Protein AF-A0A931YNE4-F1 (afdb_monomer_lite)

Foldseek 3Di:
DKFKKKWFFDPFADDPVRVVVLLCVLCVPQFDWDDDPQKIKTKGDAKQADPCCPVPVVPRDDDPDTDRIFIWIWHRDPTIIIIIGPDPRVVSVVSSVVSSVVVCVVRVIDIDGD

Structure (mmCIF, N/CA/C/O backbone):
data_AF-A0A931YNE4-F1
#
_entry.id   AF-A0A931YNE4-F1
#
loop_
_atom_site.group_PDB
_atom_site.id
_atom_site.type_symbol
_atom_site.label_atom_id
_atom_site.label_alt_id
_atom_site.label_comp_id
_atom_site.label_asym_id
_atom_site.label_entity_id
_atom_site.label_seq_id
_atom_site.pdbx_PDB_ins_code
_atom_site.Cartn_x
_atom_site.Cartn_y
_atom_site.Cartn_z
_atom_site.occupancy
_atom_site.B_iso_or_equiv
_atom_site.auth_seq_id
_atom_site.auth_comp_id
_atom_site.auth_asym_id
_atom_site.auth_atom_id
_atom_site.pdbx_PDB_model_num
ATOM 1 N N . MET A 1 1 ? -12.202 13.461 1.919 1.00 49.62 1 MET A N 1
ATOM 2 C CA . MET A 1 1 ? -11.246 13.777 0.841 1.00 49.62 1 MET A CA 1
ATOM 3 C C . MET A 1 1 ? -10.294 12.602 0.793 1.00 49.62 1 MET A C 1
ATOM 5 O O . MET A 1 1 ? -9.833 12.233 1.868 1.00 49.62 1 MET A O 1
ATOM 9 N N . ALA A 1 2 ? -10.128 11.956 -0.362 1.00 59.25 2 ALA A N 1
ATOM 10 C CA . ALA A 1 2 ? -9.126 10.903 -0.495 1.00 59.25 2 ALA A CA 1
ATOM 11 C C . ALA A 1 2 ? -7.731 11.541 -0.442 1.00 59.25 2 ALA A C 1
ATOM 13 O O . ALA A 1 2 ? -7.580 12.693 -0.855 1.00 59.25 2 ALA A O 1
ATOM 14 N N . LEU A 1 3 ? -6.765 10.833 0.136 1.00 66.44 3 LEU A N 1
ATOM 15 C CA . LEU A 1 3 ? -5.359 11.213 0.088 1.00 66.44 3 LEU A CA 1
ATOM 16 C C . LEU A 1 3 ? -4.667 10.264 -0.881 1.00 66.44 3 LEU A C 1
ATOM 18 O O . LEU A 1 3 ? -4.457 9.086 -0.574 1.00 66.44 3 LEU A O 1
ATOM 22 N N . ASP A 1 4 ? -4.337 10.809 -2.045 1.00 78.50 4 ASP A N 1
ATOM 23 C CA . ASP A 1 4 ? -3.687 10.084 -3.123 1.00 78.50 4 ASP A CA 1
ATOM 24 C C . ASP A 1 4 ? -2.180 10.289 -2.987 1.00 78.50 4 ASP A C 1
ATOM 26 O O . ASP A 1 4 ? -1.682 11.412 -2.902 1.00 78.50 4 ASP A O 1
ATOM 30 N N . ARG A 1 5 ? -1.445 9.185 -2.903 1.00 81.25 5 ARG A N 1
ATOM 31 C CA . ARG A 1 5 ? 0.015 9.181 -2.824 1.00 81.25 5 ARG A CA 1
ATOM 32 C C . ARG A 1 5 ? 0.540 8.519 -4.079 1.00 81.25 5 ARG A C 1
ATOM 34 O O . ARG A 1 5 ? 0.256 7.347 -4.308 1.00 81.25 5 ARG A O 1
ATOM 41 N N . LEU A 1 6 ? 1.296 9.264 -4.871 1.00 88.50 6 LEU A N 1
ATOM 42 C CA . LEU A 1 6 ? 1.773 8.809 -6.172 1.00 88.50 6 LEU A CA 1
ATOM 43 C C . LEU A 1 6 ? 3.267 8.509 -6.096 1.00 88.50 6 LEU A C 1
ATOM 45 O O . LEU A 1 6 ? 4.027 9.231 -5.440 1.00 88.50 6 LEU A O 1
ATOM 49 N N . VAL A 1 7 ? 3.700 7.450 -6.770 1.00 88.94 7 VAL A N 1
ATOM 50 C CA . VAL A 1 7 ? 5.118 7.224 -7.064 1.00 88.94 7 VAL A CA 1
ATOM 51 C C . VAL A 1 7 ? 5.271 7.095 -8.564 1.00 88.94 7 VAL A C 1
ATOM 53 O O . VAL A 1 7 ? 4.745 6.156 -9.150 1.00 88.94 7 VAL A O 1
ATOM 56 N N . TYR A 1 8 ? 6.013 8.017 -9.170 1.00 90.38 8 TYR A N 1
ATOM 57 C CA . TYR A 1 8 ? 6.325 7.972 -10.596 1.00 90.38 8 TYR A CA 1
ATOM 58 C C . TYR A 1 8 ? 7.578 7.147 -10.855 1.00 90.38 8 TYR A C 1
ATOM 60 O O . TYR A 1 8 ? 8.590 7.298 -10.157 1.00 90.38 8 TYR A O 1
ATOM 68 N N . TRP A 1 9 ? 7.535 6.309 -11.885 1.00 87.25 9 TRP A N 1
ATOM 69 C CA . TRP A 1 9 ? 8.680 5.510 -12.305 1.00 87.25 9 TRP A CA 1
ATOM 70 C C . TRP A 1 9 ? 9.718 6.388 -12.997 1.00 87.25 9 TRP A C 1
ATOM 72 O O . TRP A 1 9 ? 9.388 7.263 -13.792 1.00 87.25 9 TRP A O 1
ATOM 82 N N . ARG A 1 10 ? 11.000 6.135 -12.724 1.00 82.94 10 ARG A N 1
ATOM 83 C CA . ARG A 1 10 ? 12.095 6.720 -13.512 1.00 82.94 10 ARG A CA 1
ATOM 84 C C . ARG A 1 10 ? 12.640 5.717 -14.511 1.00 82.94 10 ARG A C 1
ATOM 86 O O . ARG A 1 10 ? 12.510 5.894 -15.713 1.00 82.94 10 ARG A O 1
ATOM 93 N N . ASN A 1 11 ? 13.246 4.656 -13.985 1.00 79.06 11 ASN A N 1
ATOM 94 C CA . ASN A 1 11 ? 14.028 3.711 -14.782 1.00 79.06 11 ASN A CA 1
ATOM 95 C C . ASN A 1 11 ? 13.489 2.280 -14.711 1.00 79.06 11 ASN A C 1
ATOM 97 O O . ASN A 1 11 ? 13.829 1.461 -15.559 1.00 79.06 11 ASN A O 1
ATOM 101 N N . CYS A 1 12 ? 12.695 1.956 -13.688 1.00 86.81 12 CYS A N 1
ATOM 102 C CA . CYS A 1 12 ? 12.213 0.605 -13.443 1.00 86.81 12 CYS A CA 1
ATOM 103 C C . CYS A 1 12 ? 10.748 0.660 -13.013 1.00 86.81 12 CYS A C 1
ATOM 105 O O . CYS A 1 12 ? 10.414 1.347 -12.051 1.00 86.81 12 CYS A O 1
ATOM 107 N N . ARG A 1 13 ? 9.889 -0.067 -13.728 1.00 92.75 13 ARG A N 1
ATOM 108 C CA . ARG A 1 13 ? 8.477 -0.248 -13.386 1.00 92.75 13 ARG A CA 1
ATOM 109 C C . ARG A 1 13 ? 8.304 -1.626 -12.739 1.00 92.75 13 ARG A C 1
ATOM 111 O O . ARG A 1 13 ? 8.805 -2.601 -13.307 1.00 92.75 13 ARG A O 1
ATOM 118 N N . PRO A 1 14 ? 7.615 -1.748 -11.591 1.00 93.69 14 PRO A N 1
ATOM 119 C CA . PRO A 1 14 ? 7.306 -3.051 -11.018 1.00 93.69 14 PRO A CA 1
ATOM 120 C C . PRO A 1 14 ? 6.364 -3.851 -11.922 1.00 93.69 14 PRO A C 1
ATOM 122 O O . PRO A 1 14 ? 5.510 -3.301 -12.617 1.00 93.69 14 PRO A O 1
ATOM 125 N N . THR A 1 15 ? 6.491 -5.175 -11.882 1.00 96.12 15 THR A N 1
ATOM 126 C CA . THR A 1 15 ? 5.459 -6.071 -12.413 1.00 96.12 15 THR A CA 1
ATOM 127 C C . THR A 1 15 ? 4.300 -6.166 -11.422 1.00 96.12 15 THR A C 1
ATOM 129 O O . THR A 1 15 ? 4.477 -5.922 -10.228 1.00 96.12 15 THR A O 1
ATOM 132 N N . ALA A 1 16 ? 3.119 -6.567 -11.897 1.00 96.31 16 ALA A N 1
ATOM 133 C CA . ALA A 1 16 ? 1.972 -6.817 -11.023 1.00 96.31 16 ALA A CA 1
ATOM 134 C C . ALA A 1 16 ? 2.295 -7.848 -9.921 1.00 96.31 16 ALA A C 1
ATOM 136 O O . ALA A 1 16 ? 1.924 -7.644 -8.768 1.00 96.31 16 ALA A O 1
ATOM 137 N N . ASP A 1 17 ? 3.062 -8.894 -10.246 1.00 97.25 17 ASP A N 1
ATOM 138 C CA . ASP A 1 17 ? 3.505 -9.903 -9.272 1.00 97.25 17 ASP A CA 1
ATOM 139 C C . ASP A 1 17 ? 4.404 -9.301 -8.186 1.00 97.25 17 ASP A C 1
ATOM 141 O O . ASP A 1 17 ? 4.255 -9.612 -7.008 1.00 97.25 17 ASP A O 1
ATOM 145 N N . ALA A 1 18 ? 5.317 -8.398 -8.558 1.00 96.69 18 ALA A N 1
ATOM 146 C CA . ALA A 1 18 ? 6.185 -7.736 -7.591 1.00 96.69 18 ALA A CA 1
ATOM 147 C C . ALA A 1 18 ? 5.403 -6.787 -6.670 1.00 96.69 18 ALA A C 1
ATOM 149 O O . ALA A 1 18 ? 5.713 -6.695 -5.483 1.00 96.69 18 ALA A O 1
ATOM 150 N N . VAL A 1 19 ? 4.371 -6.115 -7.199 1.00 97.19 19 VAL A N 1
ATOM 151 C CA . VAL A 1 19 ? 3.431 -5.328 -6.385 1.00 97.19 19 VAL A CA 1
ATOM 152 C C . VAL A 1 19 ? 2.704 -6.237 -5.396 1.00 97.19 19 VAL A C 1
ATOM 154 O O . VAL A 1 19 ? 2.701 -5.937 -4.207 1.00 97.19 19 VAL A O 1
ATOM 157 N N . GLN A 1 20 ? 2.139 -7.359 -5.857 1.00 97.94 20 GLN A N 1
ATOM 158 C CA . GLN A 1 20 ? 1.440 -8.316 -4.994 1.00 97.94 20 GLN A CA 1
ATOM 159 C C . GLN A 1 20 ? 2.337 -8.809 -3.849 1.00 97.94 20 GLN A C 1
ATOM 161 O O . GLN A 1 20 ? 1.936 -8.714 -2.690 1.00 97.94 20 GLN A O 1
ATOM 166 N N . LEU A 1 21 ? 3.555 -9.266 -4.160 1.00 97.62 21 LEU A N 1
ATOM 167 C CA . LEU A 1 21 ? 4.509 -9.761 -3.162 1.00 97.62 21 LEU A CA 1
ATOM 168 C C . LEU A 1 21 ? 4.889 -8.683 -2.144 1.00 97.62 21 LEU A C 1
ATOM 170 O O . LEU A 1 21 ? 4.871 -8.939 -0.943 1.00 97.62 21 LEU A O 1
ATOM 174 N N . LEU A 1 22 ? 5.169 -7.455 -2.598 1.00 97.25 22 LEU A N 1
ATOM 175 C CA . LEU A 1 22 ? 5.489 -6.362 -1.681 1.00 97.25 22 LEU A CA 1
ATOM 176 C C . LEU A 1 22 ? 4.323 -6.068 -0.733 1.00 97.25 22 LEU A C 1
ATOM 178 O O . LEU A 1 22 ? 4.558 -5.807 0.443 1.00 97.25 22 LEU A O 1
ATOM 182 N N . LEU A 1 23 ? 3.078 -6.089 -1.220 1.00 97.94 23 LEU A N 1
ATOM 183 C CA . LEU A 1 23 ? 1.905 -5.862 -0.374 1.00 97.94 23 LEU A CA 1
ATOM 184 C C . LEU A 1 23 ? 1.751 -6.977 0.668 1.00 97.94 23 LEU A C 1
ATOM 186 O O . LEU A 1 23 ? 1.521 -6.683 1.841 1.00 97.94 23 LEU A O 1
ATOM 190 N N . GLU A 1 24 ? 1.903 -8.237 0.263 1.00 97.88 24 GLU A N 1
ATOM 191 C CA . GLU A 1 24 ? 1.847 -9.393 1.166 1.00 97.88 24 GLU A CA 1
ATOM 192 C C . GLU A 1 24 ? 2.914 -9.309 2.264 1.00 97.88 24 GLU A C 1
ATOM 194 O O . GLU A 1 24 ? 2.579 -9.421 3.448 1.00 97.88 24 GLU A O 1
ATOM 199 N N . ASP A 1 25 ? 4.162 -9.018 1.889 1.00 98.00 25 ASP A N 1
ATOM 200 C CA . ASP A 1 25 ? 5.288 -8.882 2.817 1.00 98.00 25 ASP A CA 1
ATOM 201 C C . ASP A 1 25 ? 5.148 -7.649 3.721 1.00 98.00 25 ASP A C 1
ATOM 203 O O . ASP A 1 25 ? 5.409 -7.716 4.924 1.00 98.00 25 ASP A O 1
ATOM 207 N N . PHE A 1 26 ? 4.703 -6.515 3.170 1.00 97.50 26 PHE A N 1
ATOM 208 C CA . PHE A 1 26 ? 4.526 -5.269 3.917 1.00 97.50 26 PHE A CA 1
ATOM 209 C C . PHE A 1 26 ? 3.472 -5.408 5.014 1.00 97.50 26 PHE A C 1
ATOM 211 O O . PHE A 1 26 ? 3.690 -4.976 6.149 1.00 97.50 26 PHE A O 1
ATOM 218 N N . PHE A 1 27 ? 2.321 -6.001 4.685 1.00 96.31 27 PHE A N 1
ATOM 219 C CA . PHE A 1 27 ? 1.263 -6.216 5.666 1.00 96.31 27 PHE A CA 1
ATOM 220 C C . PHE A 1 27 ? 1.511 -7.448 6.533 1.00 96.31 27 PHE A C 1
ATOM 222 O O . PHE A 1 27 ? 0.913 -7.538 7.604 1.00 96.31 27 PHE A O 1
ATOM 229 N N . ASN A 1 28 ? 2.374 -8.376 6.111 1.00 96.06 28 ASN A N 1
ATOM 230 C CA . ASN A 1 28 ? 2.770 -9.565 6.864 1.00 96.06 28 ASN A CA 1
ATOM 231 C C . ASN A 1 28 ? 1.559 -10.325 7.446 1.00 96.06 28 ASN A C 1
ATOM 233 O O . ASN A 1 28 ? 1.475 -10.607 8.643 1.00 96.06 28 ASN A O 1
ATOM 237 N N . GLY A 1 29 ? 0.548 -10.559 6.602 1.00 94.25 29 GLY A N 1
ATOM 238 C CA . GLY A 1 29 ? -0.706 -11.226 6.973 1.00 94.25 29 GLY A CA 1
ATOM 239 C C . GLY A 1 29 ? -1.710 -10.381 7.774 1.00 94.25 29 GLY A C 1
ATOM 240 O O . GLY A 1 29 ? -2.806 -10.858 8.060 1.00 94.25 29 GLY A O 1
ATOM 241 N N . ALA A 1 30 ? -1.396 -9.128 8.117 1.00 94.25 30 ALA A N 1
ATOM 242 C CA . ALA A 1 30 ? -2.311 -8.250 8.851 1.00 94.25 30 ALA A CA 1
ATOM 243 C C . ALA A 1 30 ? -3.462 -7.702 7.989 1.00 94.25 30 ALA A C 1
ATOM 245 O O . ALA A 1 30 ? -4.471 -7.263 8.539 1.00 94.25 30 ALA A O 1
ATOM 246 N N . ALA A 1 31 ? -3.321 -7.707 6.661 1.00 95.69 31 ALA A N 1
ATOM 247 C CA . ALA A 1 31 ? -4.346 -7.261 5.725 1.00 95.69 31 ALA A CA 1
ATOM 248 C C . ALA A 1 31 ? -4.841 -8.417 4.850 1.00 95.69 31 ALA A C 1
ATOM 250 O O . ALA A 1 31 ? -4.068 -9.281 4.441 1.00 95.69 31 ALA A O 1
ATOM 251 N N . THR A 1 32 ? -6.128 -8.399 4.507 1.00 96.69 32 THR A N 1
ATOM 252 C CA . THR A 1 32 ? -6.669 -9.229 3.424 1.00 96.69 32 THR A CA 1
ATOM 253 C C . THR A 1 32 ? -6.489 -8.483 2.107 1.00 96.69 32 THR A C 1
ATOM 255 O O . THR A 1 32 ? -7.068 -7.412 1.926 1.00 96.69 32 THR A O 1
ATOM 258 N N . ILE A 1 33 ? -5.694 -9.037 1.194 1.00 97.06 33 ILE A N 1
ATOM 259 C CA . ILE A 1 33 ? -5.384 -8.418 -0.100 1.00 97.06 33 ILE A CA 1
ATOM 260 C C . ILE A 1 33 ? -6.253 -9.070 -1.175 1.00 97.06 33 ILE A C 1
ATOM 262 O O . ILE A 1 33 ? -6.263 -10.290 -1.323 1.00 97.06 33 ILE A O 1
ATOM 266 N N . THR A 1 34 ? -7.001 -8.263 -1.928 1.00 97.25 34 THR A N 1
ATOM 267 C CA . THR A 1 34 ? -7.813 -8.744 -3.057 1.00 97.25 34 THR A CA 1
ATOM 268 C C . THR A 1 34 ? -7.589 -7.883 -4.291 1.00 97.25 34 THR A C 1
ATOM 270 O O . THR A 1 34 ? -7.659 -6.662 -4.205 1.00 97.25 34 THR A O 1
ATOM 273 N N . LEU A 1 35 ? -7.349 -8.507 -5.444 1.00 96.44 35 LEU A N 1
ATOM 274 C CA . LEU A 1 35 ? -7.234 -7.815 -6.728 1.00 96.44 35 LEU A CA 1
ATOM 275 C C . LEU A 1 35 ? -8.601 -7.795 -7.424 1.00 96.44 35 LEU A C 1
ATOM 277 O O . LEU A 1 35 ? -9.201 -8.848 -7.648 1.00 96.44 35 LEU A O 1
ATOM 281 N N . ARG A 1 36 ? -9.122 -6.604 -7.741 1.00 94.88 36 ARG A N 1
ATOM 282 C CA . ARG A 1 36 ? -10.387 -6.420 -8.476 1.00 94.88 36 ARG A CA 1
ATOM 283 C C . ARG A 1 36 ? -10.263 -5.234 -9.425 1.00 94.88 36 ARG A C 1
ATOM 285 O O . ARG A 1 36 ? -9.938 -4.147 -8.965 1.00 94.88 36 ARG A O 1
ATOM 292 N N . ASN A 1 37 ? -10.588 -5.423 -10.705 1.00 93.06 37 ASN A N 1
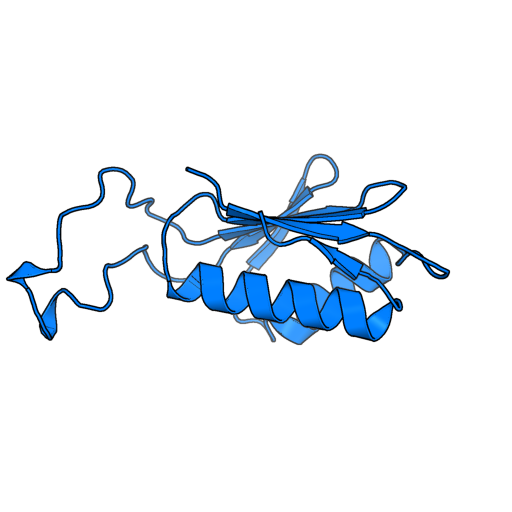ATOM 293 C CA . ASN A 1 37 ? -10.539 -4.365 -11.728 1.00 93.06 37 ASN A CA 1
ATOM 294 C C . ASN A 1 37 ? -9.191 -3.610 -11.725 1.00 93.06 37 ASN A C 1
ATOM 296 O O . ASN A 1 37 ? -9.174 -2.393 -11.567 1.00 93.06 37 ASN A O 1
ATOM 300 N N . ASP A 1 38 ? -8.078 -4.349 -11.789 1.00 92.75 38 ASP A N 1
ATOM 301 C CA . ASP A 1 38 ? -6.705 -3.805 -11.806 1.00 92.75 38 ASP A CA 1
ATOM 302 C C . ASP A 1 38 ? -6.321 -2.950 -10.586 1.00 92.75 38 ASP A C 1
ATOM 304 O O . ASP A 1 38 ? -5.404 -2.129 -10.622 1.00 92.75 38 ASP A O 1
ATOM 308 N N . ARG A 1 39 ? -7.019 -3.167 -9.467 1.00 95.88 39 ARG A N 1
ATOM 309 C CA . ARG A 1 39 ? -6.779 -2.487 -8.199 1.00 95.88 39 ARG A CA 1
ATOM 310 C C . ARG A 1 39 ? -6.660 -3.486 -7.061 1.00 95.88 39 ARG A C 1
ATOM 312 O O . ARG A 1 39 ? -7.550 -4.315 -6.846 1.00 95.88 39 ARG A O 1
ATOM 319 N N . TRP A 1 40 ? -5.579 -3.375 -6.300 1.00 97.56 40 TRP A N 1
ATOM 320 C CA . TRP A 1 40 ? -5.410 -4.109 -5.055 1.00 97.56 40 TRP A CA 1
ATOM 321 C C . TRP A 1 40 ? -6.153 -3.393 -3.936 1.00 97.56 40 TRP A C 1
ATOM 323 O O . TRP A 1 40 ? -5.927 -2.215 -3.675 1.00 97.56 40 TRP A O 1
ATOM 333 N N . PHE A 1 41 ? -7.026 -4.121 -3.253 1.00 96.06 41 PHE A N 1
ATOM 334 C CA . PHE A 1 41 ? -7.710 -3.688 -2.045 1.00 96.06 41 PHE A CA 1
ATOM 335 C C . PHE A 1 41 ? -7.075 -4.399 -0.855 1.00 96.06 41 PHE A C 1
ATOM 337 O O . PHE A 1 41 ? -7.256 -5.606 -0.687 1.00 96.06 41 PHE A O 1
ATOM 344 N N . CYS A 1 42 ? -6.340 -3.646 -0.040 1.00 95.81 42 CYS A N 1
ATOM 345 C CA . CYS A 1 42 ? -5.684 -4.127 1.171 1.00 95.81 42 CYS A CA 1
ATOM 346 C C . CYS A 1 42 ? -6.564 -3.786 2.374 1.00 95.81 42 CYS A C 1
ATOM 348 O O . CYS A 1 42 ? -6.480 -2.687 2.924 1.00 95.81 42 CYS A O 1
ATOM 350 N N . ALA A 1 43 ? -7.452 -4.703 2.747 1.00 94.19 43 ALA A N 1
ATOM 351 C CA . ALA A 1 43 ? -8.387 -4.527 3.848 1.00 94.19 43 ALA A CA 1
ATOM 352 C C . A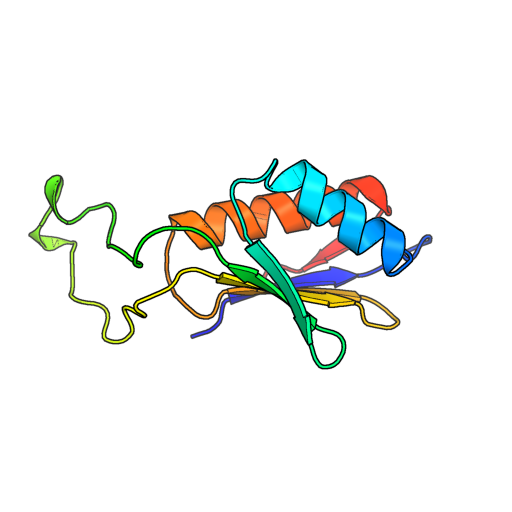LA A 1 43 ? -7.727 -4.835 5.197 1.00 94.19 43 ALA A C 1
ATOM 354 O O . ALA A 1 43 ? -7.267 -5.951 5.429 1.00 94.19 43 ALA A O 1
ATOM 355 N N . LEU A 1 44 ? -7.726 -3.857 6.099 1.00 92.69 44 LEU A N 1
ATOM 356 C CA . LEU A 1 44 ? -7.151 -3.950 7.438 1.00 92.69 44 LEU A CA 1
ATOM 357 C C . LEU A 1 44 ? -8.248 -4.197 8.487 1.00 92.69 44 LEU A C 1
ATOM 359 O O . LEU A 1 44 ? -9.378 -3.727 8.324 1.00 92.69 44 LEU A O 1
ATOM 363 N N . PRO A 1 45 ? -7.934 -4.893 9.592 1.00 89.62 45 PRO A N 1
ATOM 364 C CA . PRO A 1 45 ? -8.884 -5.109 10.669 1.00 89.62 45 PRO A CA 1
ATOM 365 C C . PRO A 1 45 ? -9.222 -3.809 11.412 1.00 89.62 45 PRO A C 1
ATOM 367 O O . PRO A 1 45 ? -8.396 -2.906 11.598 1.00 89.62 45 PRO A O 1
ATOM 370 N N . GLY A 1 46 ? -10.450 -3.771 11.922 1.00 85.94 46 GLY A N 1
ATOM 371 C CA . GLY A 1 46 ? -10.967 -2.682 12.741 1.00 85.94 46 GLY A CA 1
ATOM 372 C C . GLY A 1 46 ? -11.600 -1.543 11.943 1.00 85.94 46 GLY A C 1
ATOM 373 O O . GLY A 1 46 ? -11.528 -1.472 10.718 1.00 85.94 46 GLY A O 1
ATOM 374 N N . THR A 1 47 ? -12.235 -0.646 12.689 1.00 82.56 47 THR A N 1
ATOM 375 C CA . THR A 1 47 ? -12.923 0.530 12.159 1.00 82.56 47 THR A CA 1
ATOM 376 C C . THR A 1 47 ? -12.038 1.761 12.271 1.00 82.56 47 THR A C 1
ATOM 378 O O . THR A 1 47 ? -11.189 1.860 13.165 1.00 82.56 47 THR A O 1
ATOM 381 N N . THR A 1 48 ? -12.248 2.725 11.381 1.00 76.44 48 THR A N 1
ATOM 382 C CA . THR A 1 48 ? -11.594 4.028 11.480 1.00 76.44 48 THR A CA 1
ATOM 383 C C . THR A 1 48 ? -11.981 4.697 12.800 1.00 76.44 48 THR A C 1
ATOM 385 O O . THR A 1 48 ? -13.150 4.710 13.186 1.00 76.44 48 THR A O 1
ATOM 388 N N . GLN A 1 49 ? -11.001 5.227 13.532 1.00 76.19 49 GLN A N 1
ATOM 389 C CA . GLN A 1 49 ? -11.227 5.899 14.813 1.00 76.19 49 GLN A CA 1
ATOM 390 C C . GLN A 1 49 ? -10.301 7.099 14.942 1.00 76.19 49 GLN A C 1
ATOM 392 O O . GLN A 1 49 ? -9.132 7.024 14.577 1.00 76.19 49 GLN A O 1
ATOM 397 N N . ASN A 1 50 ? -10.799 8.186 15.533 1.00 79.50 50 ASN A N 1
ATOM 398 C CA . ASN A 1 50 ? -9.937 9.303 15.895 1.00 79.50 50 ASN A CA 1
ATOM 399 C C . ASN A 1 50 ? -8.979 8.870 17.027 1.00 79.50 50 ASN A C 1
ATOM 401 O O . ASN A 1 50 ? -9.463 8.497 18.105 1.00 79.50 50 ASN A O 1
ATOM 405 N N . PRO A 1 51 ? -7.647 8.930 16.835 1.00 82.88 51 PRO A N 1
ATOM 406 C CA . PRO A 1 51 ? -6.687 8.525 17.863 1.00 82.88 51 PRO A CA 1
ATOM 407 C C . PRO A 1 51 ? -6.793 9.377 19.138 1.00 82.88 51 PRO A C 1
ATOM 409 O O . PRO A 1 51 ? -6.529 8.884 20.235 1.00 82.88 51 PRO A O 1
ATOM 412 N N . PHE A 1 52 ? -7.264 10.624 19.035 1.00 84.12 52 PHE A N 1
ATOM 413 C CA . PHE A 1 52 ? -7.435 11.523 20.175 1.00 84.12 52 PHE A CA 1
ATOM 414 C C . PHE A 1 52 ? -8.719 11.282 20.973 1.00 84.12 52 PHE A C 1
ATOM 416 O O . PHE A 1 52 ? -8.850 11.843 22.058 1.00 84.12 52 PHE A O 1
ATOM 423 N N . ARG A 1 53 ? -9.636 10.407 20.525 1.00 83.19 53 ARG A N 1
ATOM 424 C CA . ARG A 1 53 ? -10.971 10.225 21.140 1.00 83.19 53 ARG A CA 1
ATOM 425 C C . ARG A 1 53 ? -10.966 9.945 22.647 1.00 83.19 53 ARG A C 1
ATOM 427 O O . ARG A 1 53 ? -11.960 10.202 23.312 1.00 83.19 53 ARG A O 1
ATOM 434 N N . ARG A 1 54 ? -9.879 9.370 23.175 1.00 84.44 54 ARG A N 1
ATOM 435 C CA . ARG A 1 54 ? -9.713 9.070 24.610 1.00 84.44 54 ARG A CA 1
ATOM 436 C C . ARG A 1 54 ? -8.745 10.011 25.320 1.00 84.44 54 ARG A C 1
ATOM 438 O O . ARG A 1 54 ? -8.897 10.212 26.515 1.00 84.44 54 ARG A O 1
ATOM 445 N N . ALA A 1 55 ? -7.738 10.519 24.611 1.00 87.44 55 ALA A N 1
ATOM 446 C CA . ALA A 1 55 ? -6.652 11.291 25.210 1.00 87.44 55 ALA A CA 1
ATOM 447 C C . ALA A 1 55 ? -6.959 12.795 25.241 1.00 87.44 55 ALA A C 1
ATOM 449 O O . ALA A 1 55 ? -6.622 13.464 26.210 1.00 87.44 55 ALA A O 1
ATOM 450 N N . VAL A 1 56 ? -7.613 13.313 24.194 1.00 87.62 56 VAL A N 1
ATOM 451 C CA . VAL A 1 56 ? -8.009 14.723 24.067 1.00 87.62 56 VAL A CA 1
ATOM 452 C C . VAL A 1 56 ? -9.385 14.800 23.379 1.00 87.62 56 VAL A C 1
ATOM 454 O O . VAL A 1 56 ? -9.465 15.082 22.179 1.00 87.62 56 VAL A O 1
ATOM 457 N N . PRO A 1 57 ? -10.483 14.504 24.102 1.00 81.12 57 PRO A N 1
ATOM 458 C CA . PRO A 1 57 ? -11.819 14.374 23.512 1.00 81.12 57 PRO A CA 1
ATOM 459 C C . PRO A 1 57 ? -12.304 15.626 22.772 1.00 81.12 57 PRO A C 1
ATOM 461 O O . PRO A 1 57 ? -12.972 15.502 21.750 1.00 81.12 57 PRO A O 1
ATOM 464 N N . ASP A 1 58 ? -11.901 16.819 23.216 1.00 82.88 58 ASP A N 1
ATOM 465 C CA . ASP A 1 58 ? -12.294 18.095 22.599 1.00 82.88 58 ASP A CA 1
ATOM 466 C C . ASP A 1 58 ? -11.751 18.271 21.167 1.00 82.88 58 ASP A C 1
ATOM 468 O O . ASP A 1 58 ? -12.321 19.007 20.360 1.00 82.88 58 ASP A O 1
ATOM 472 N N . LEU A 1 59 ? -10.666 17.566 20.820 1.00 79.31 59 LEU A N 1
ATOM 473 C CA . LEU A 1 59 ? -10.117 17.519 19.459 1.00 79.31 59 LEU A CA 1
ATOM 474 C C . LEU A 1 59 ? -10.751 16.415 18.605 1.00 79.31 59 LEU A C 1
ATOM 476 O O . LEU A 1 59 ? -10.598 16.406 17.380 1.00 79.31 59 LEU A O 1
ATOM 480 N N . ALA A 1 60 ? -11.477 15.484 19.223 1.00 72.38 60 ALA A N 1
ATOM 481 C CA . ALA A 1 60 ? -12.117 14.375 18.541 1.00 72.38 60 ALA A CA 1
ATOM 482 C C . ALA A 1 60 ? -13.464 14.800 17.948 1.00 72.38 60 ALA A C 1
ATOM 484 O O . ALA A 1 60 ? -14.527 14.336 18.358 1.00 72.38 60 ALA A O 1
ATOM 485 N N . LYS A 1 61 ? -13.426 15.685 16.944 1.00 67.06 61 LYS A N 1
ATOM 486 C CA . LYS A 1 61 ? -14.619 15.964 16.141 1.00 67.06 61 LYS A CA 1
ATOM 487 C C . LYS A 1 61 ? -15.066 14.666 15.454 1.00 67.06 61 LYS A C 1
ATOM 489 O O . LYS A 1 61 ? -14.219 13.993 14.858 1.00 67.06 61 LYS A O 1
ATOM 4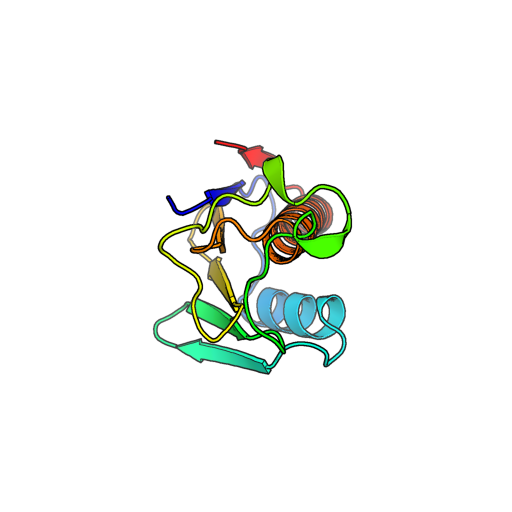94 N N . PRO A 1 62 ? -16.360 14.309 15.502 1.00 59.69 62 PRO A N 1
ATOM 495 C CA . PRO A 1 62 ? -16.867 13.177 14.744 1.00 59.69 62 PRO A CA 1
ATOM 496 C C . PRO A 1 62 ? -16.670 13.459 13.248 1.00 59.69 62 PRO A C 1
ATOM 498 O O . PRO A 1 62 ? -17.293 14.359 12.688 1.00 59.69 62 PRO A O 1
ATOM 501 N N . GLN A 1 63 ? -15.762 12.726 12.599 1.00 61.84 63 GLN A N 1
ATOM 502 C CA . GLN A 1 63 ? -15.656 12.746 11.142 1.00 61.84 63 GLN A CA 1
ATOM 503 C C . GLN A 1 63 ? -16.871 12.016 10.558 1.00 61.84 63 GLN A C 1
ATOM 505 O O . GLN A 1 63 ? -17.208 10.913 10.978 1.00 61.84 63 GLN A O 1
ATOM 510 N N . ALA A 1 64 ? -17.526 12.624 9.569 1.00 54.88 64 ALA A N 1
ATOM 511 C CA . ALA A 1 64 ? -18.754 12.107 8.958 1.00 54.88 64 ALA A CA 1
ATOM 512 C C . ALA A 1 64 ? -18.572 10.788 8.171 1.00 54.88 64 ALA A C 1
ATOM 514 O O . ALA A 1 64 ? -19.547 10.232 7.677 1.00 54.88 64 ALA A O 1
ATOM 515 N N . CYS A 1 65 ? -17.340 10.287 8.043 1.00 56.12 65 CYS A N 1
ATOM 516 C CA . CYS A 1 65 ? -16.983 9.208 7.123 1.00 56.12 65 CYS A CA 1
ATOM 517 C C . CYS A 1 65 ? -16.294 8.025 7.821 1.00 56.12 65 CYS A C 1
ATOM 519 O O . CYS A 1 65 ? -15.394 7.427 7.242 1.00 56.12 65 CYS A O 1
ATOM 521 N N . TYR A 1 66 ? -16.668 7.684 9.058 1.00 58.53 66 TYR A N 1
ATOM 522 C CA . TYR A 1 66 ? -16.189 6.441 9.670 1.00 58.53 66 TYR A CA 1
ATOM 523 C C . TYR A 1 66 ? -16.804 5.247 8.938 1.00 58.53 66 TYR A C 1
ATOM 525 O O . TYR A 1 66 ? -17.947 4.870 9.190 1.00 58.53 66 TYR A O 1
ATOM 533 N N . ARG A 1 67 ? -16.057 4.668 7.997 1.00 63.91 67 ARG A N 1
ATOM 534 C CA . ARG A 1 67 ? -16.414 3.385 7.395 1.00 63.91 67 ARG A CA 1
ATOM 535 C C . ARG A 1 67 ? -16.171 2.263 8.398 1.00 63.91 67 ARG A C 1
ATOM 537 O O . ARG A 1 67 ? -15.286 2.335 9.253 1.00 63.91 67 ARG A O 1
ATOM 544 N N . GLU A 1 68 ? -16.947 1.195 8.257 1.00 68.31 68 GLU A N 1
ATOM 545 C CA . GLU A 1 68 ? -16.802 -0.015 9.073 1.00 68.31 68 GLU A CA 1
ATOM 546 C C . GLU A 1 68 ? -15.492 -0.768 8.794 1.00 68.31 68 GLU A C 1
ATOM 548 O O . GLU A 1 68 ? -15.116 -1.659 9.551 1.00 68.31 68 GLU A O 1
ATOM 553 N N . GLN A 1 69 ? -14.772 -0.406 7.729 1.00 78.94 69 GLN A N 1
ATOM 554 C CA . GLN A 1 69 ? -13.577 -1.110 7.300 1.00 78.94 69 GLN A CA 1
ATOM 555 C C . GLN A 1 69 ? -12.497 -0.143 6.827 1.00 78.94 69 GLN A C 1
ATOM 557 O O . GLN A 1 69 ? -12.740 0.702 5.967 1.00 78.94 69 GLN A O 1
ATOM 562 N N . ARG A 1 70 ? -11.289 -0.332 7.359 1.00 88.44 70 ARG A N 1
ATOM 563 C CA . ARG A 1 70 ? -10.063 0.303 6.875 1.00 88.44 70 ARG A CA 1
ATOM 564 C C . ARG A 1 70 ? -9.567 -0.424 5.637 1.00 88.44 70 ARG A C 1
ATOM 566 O O . ARG A 1 70 ? -9.465 -1.650 5.644 1.00 88.44 70 ARG A O 1
ATOM 573 N N . TYR A 1 71 ? -9.192 0.310 4.603 1.00 90.69 71 TYR A N 1
ATOM 574 C CA . TYR A 1 71 ? -8.509 -0.287 3.463 1.00 90.69 71 TYR A CA 1
ATOM 575 C C . TYR A 1 71 ? -7.601 0.718 2.759 1.00 90.69 71 TYR A C 1
ATOM 577 O O . TYR A 1 71 ? -7.802 1.930 2.847 1.00 90.69 71 TYR A O 1
ATOM 585 N N . ILE A 1 72 ? -6.603 0.181 2.061 1.00 94.06 72 ILE A N 1
ATOM 586 C CA . ILE A 1 72 ? -5.728 0.912 1.143 1.00 94.06 72 ILE A CA 1
ATOM 587 C C . ILE A 1 72 ? -5.986 0.363 -0.254 1.00 94.06 72 ILE A C 1
ATOM 589 O O . ILE A 1 72 ? -6.023 -0.854 -0.448 1.00 94.06 72 ILE A O 1
ATOM 593 N N . GLU A 1 73 ? -6.191 1.256 -1.213 1.00 95.25 73 GLU A N 1
ATOM 594 C CA . GLU A 1 73 ? -6.258 0.900 -2.625 1.00 95.25 73 GLU A CA 1
ATOM 595 C C . GLU A 1 73 ? -4.899 1.156 -3.269 1.00 95.25 73 GLU A C 1
ATOM 597 O O . GLU A 1 73 ? -4.303 2.208 -3.047 1.00 95.25 73 GLU A O 1
ATOM 602 N N . VAL A 1 74 ? -4.420 0.202 -4.062 1.00 96.69 74 VAL A N 1
ATOM 603 C CA . VAL A 1 74 ? -3.187 0.346 -4.837 1.00 96.69 74 VAL A CA 1
ATOM 604 C C . VAL A 1 74 ? -3.497 0.098 -6.306 1.00 96.69 74 VAL A C 1
ATOM 606 O O . VAL A 1 74 ? -4.189 -0.869 -6.631 1.00 96.69 74 VAL A O 1
ATOM 609 N N . ILE A 1 75 ? -3.026 0.978 -7.186 1.00 96.56 75 ILE A N 1
ATOM 610 C CA . ILE A 1 75 ? -3.252 0.910 -8.635 1.00 96.56 75 ILE A CA 1
ATOM 611 C C . ILE A 1 75 ? -1.904 1.044 -9.325 1.00 96.56 75 ILE A C 1
ATOM 613 O O . ILE A 1 75 ? -1.213 2.034 -9.117 1.00 96.56 75 ILE A O 1
ATOM 617 N N . LEU A 1 76 ? -1.533 0.053 -10.132 1.00 95.81 76 LEU A N 1
ATOM 618 C CA . LEU A 1 76 ? -0.319 0.096 -10.942 1.00 95.81 76 LEU A CA 1
ATOM 619 C C . LEU A 1 76 ? -0.669 0.618 -12.335 1.00 95.81 76 LEU A C 1
ATOM 621 O O . LEU A 1 76 ? -1.269 -0.109 -13.125 1.00 95.81 76 LEU A O 1
ATOM 625 N N . ASP A 1 77 ? -0.249 1.837 -12.649 1.00 94.00 77 ASP A N 1
ATOM 626 C CA . ASP A 1 77 ? -0.397 2.416 -13.982 1.00 94.00 77 ASP A CA 1
ATOM 627 C C . ASP A 1 77 ? 0.875 2.188 -14.828 1.00 94.00 77 ASP A C 1
ATOM 629 O O . ASP A 1 77 ? 1.830 1.496 -14.432 1.00 94.00 77 ASP A O 1
ATOM 633 N N . GLN A 1 78 ? 0.883 2.717 -16.047 1.00 91.62 78 GLN A N 1
ATOM 634 C CA . GLN A 1 78 ? 2.021 2.711 -16.951 1.00 91.62 78 GLN A CA 1
ATOM 635 C C . GLN A 1 78 ? 3.198 3.501 -16.366 1.00 91.62 78 GLN A C 1
ATOM 637 O O . GLN A 1 78 ? 4.314 2.984 -16.365 1.00 91.62 78 GLN A O 1
ATOM 642 N N . ASP A 1 79 ? 2.941 4.690 -15.816 1.00 91.94 79 ASP A N 1
ATOM 643 C CA . ASP A 1 79 ? 3.985 5.634 -15.388 1.00 91.94 79 ASP A CA 1
ATOM 644 C C . ASP A 1 79 ? 4.038 5.859 -13.866 1.00 91.94 79 ASP A C 1
ATOM 646 O O . ASP A 1 79 ? 5.003 6.444 -13.363 1.00 91.94 79 ASP A O 1
ATOM 650 N N . SER A 1 80 ? 3.048 5.359 -13.118 1.00 93.94 80 SER A N 1
ATOM 651 C CA . SER A 1 80 ? 2.974 5.506 -11.662 1.00 93.94 80 SER A CA 1
ATOM 652 C C . SER A 1 80 ? 2.429 4.276 -10.936 1.00 93.94 80 SER A C 1
ATOM 654 O O . SER A 1 80 ? 1.933 3.320 -11.539 1.00 93.94 80 SER A O 1
ATOM 656 N N . ILE A 1 81 ? 2.533 4.311 -9.608 1.00 94.38 81 ILE A N 1
ATOM 657 C CA . ILE A 1 81 ? 1.641 3.586 -8.704 1.00 94.38 81 ILE A CA 1
ATOM 658 C C . ILE A 1 81 ? 0.929 4.579 -7.800 1.00 94.38 81 ILE A C 1
ATOM 660 O O . ILE A 1 81 ? 1.551 5.486 -7.233 1.00 94.38 81 ILE A O 1
ATOM 664 N N . ASP A 1 82 ? -0.365 4.354 -7.639 1.00 94.62 82 ASP A N 1
ATOM 665 C CA . ASP A 1 82 ? -1.237 5.209 -6.856 1.00 94.62 82 ASP A CA 1
ATOM 666 C C . ASP A 1 82 ? -1.633 4.454 -5.595 1.00 94.62 82 ASP A C 1
ATOM 668 O O . ASP A 1 82 ? -2.139 3.331 -5.661 1.00 94.62 82 ASP A O 1
ATOM 672 N N . ILE A 1 83 ? -1.400 5.065 -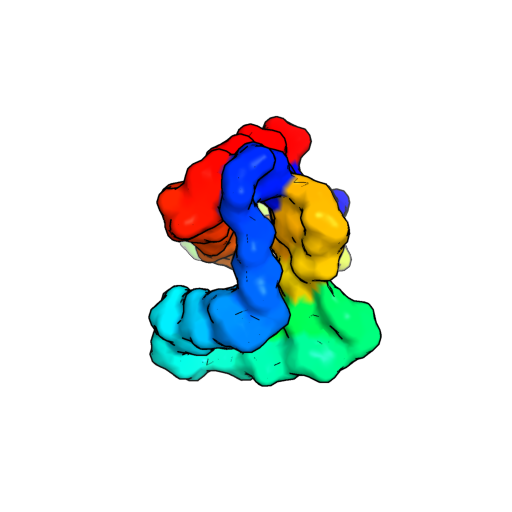4.438 1.00 94.75 83 ILE A N 1
ATOM 673 C CA . ILE A 1 83 ? -1.738 4.520 -3.125 1.00 94.75 83 ILE A CA 1
ATOM 674 C C . ILE A 1 83 ? -2.776 5.443 -2.506 1.00 94.75 83 ILE A C 1
ATOM 676 O O . ILE A 1 83 ? -2.473 6.554 -2.063 1.00 94.75 83 ILE A O 1
ATOM 680 N N . ILE A 1 84 ? -4.014 4.971 -2.483 1.00 92.31 84 ILE A N 1
ATOM 681 C CA . ILE A 1 84 ? -5.185 5.782 -2.176 1.00 92.31 84 ILE A CA 1
ATOM 682 C C . ILE A 1 84 ? -5.745 5.363 -0.821 1.00 92.31 84 ILE A C 1
ATOM 684 O O . ILE A 1 84 ? -6.082 4.195 -0.590 1.00 92.31 84 ILE A O 1
ATOM 688 N N . THR A 1 85 ? -5.903 6.343 0.069 1.00 89.62 85 THR A N 1
ATOM 689 C CA . THR A 1 85 ? -6.686 6.208 1.301 1.00 89.62 85 THR A CA 1
ATOM 690 C C . THR A 1 85 ? -7.960 7.032 1.167 1.00 89.62 85 THR A C 1
ATOM 692 O O . THR A 1 85 ? -7.925 8.224 0.870 1.00 89.62 85 THR A O 1
ATOM 695 N N . ARG A 1 86 ? -9.129 6.404 1.341 1.00 77.25 86 ARG A N 1
ATOM 696 C CA . ARG A 1 86 ? -10.418 7.119 1.225 1.00 77.25 86 ARG A CA 1
ATOM 697 C C . ARG A 1 86 ? -10.862 7.787 2.520 1.00 77.25 86 ARG A C 1
ATOM 699 O O . ARG A 1 86 ? -11.693 8.698 2.484 1.00 77.25 86 ARG A O 1
ATOM 706 N N . ASP A 1 87 ? -10.298 7.340 3.634 1.00 72.69 87 ASP A N 1
ATOM 707 C CA . ASP A 1 87 ? -10.641 7.796 4.968 1.00 72.69 87 ASP A CA 1
ATOM 708 C C . ASP A 1 87 ? -9.475 8.596 5.545 1.00 72.69 87 ASP A C 1
ATOM 710 O O . ASP A 1 87 ? -8.315 8.226 5.381 1.00 72.69 87 ASP A O 1
ATOM 714 N N . GLN A 1 88 ? -9.793 9.676 6.259 1.00 73.12 88 GLN A N 1
ATOM 715 C CA . GLN A 1 88 ? -8.823 10.460 7.031 1.00 73.12 88 GLN A CA 1
ATOM 716 C C . GLN A 1 88 ? -8.464 9.725 8.331 1.00 73.12 88 GLN A C 1
ATOM 718 O O . GLN A 1 88 ? -8.642 10.266 9.425 1.00 73.12 88 GLN A O 1
ATOM 723 N N . ASP A 1 89 ? -8.058 8.460 8.212 1.00 81.44 89 ASP A N 1
ATOM 724 C CA . ASP A 1 89 ? -7.568 7.643 9.315 1.00 81.44 89 ASP A CA 1
ATOM 725 C C . ASP A 1 89 ? -6.046 7.808 9.413 1.00 81.44 89 ASP A C 1
ATOM 727 O O . ASP A 1 89 ? -5.330 7.235 8.586 1.00 81.44 89 ASP A O 1
ATOM 731 N N . PRO A 1 90 ? -5.519 8.504 10.440 1.00 84.31 90 PRO A N 1
ATOM 732 C CA . PRO A 1 90 ? -4.080 8.703 10.588 1.00 84.31 90 PRO A CA 1
ATOM 733 C C . PRO A 1 90 ? -3.283 7.393 10.625 1.00 84.31 90 PRO A C 1
ATOM 735 O O . PRO A 1 90 ? -2.117 7.369 10.235 1.00 84.31 90 PRO A O 1
ATOM 738 N N . PHE A 1 91 ? -3.900 6.298 11.086 1.00 87.81 91 PHE A N 1
ATOM 739 C CA . PHE A 1 91 ? -3.269 4.982 11.088 1.00 87.81 91 PHE A CA 1
ATOM 740 C C . PHE A 1 91 ? -3.059 4.459 9.663 1.00 87.81 91 PHE A C 1
ATOM 742 O O . PHE A 1 91 ? -1.947 4.079 9.296 1.00 87.81 91 PHE A O 1
ATOM 749 N N . VAL A 1 92 ? -4.117 4.471 8.849 1.00 89.88 92 VAL A N 1
ATOM 750 C CA . VAL A 1 92 ? -4.066 3.997 7.459 1.00 89.88 92 VAL A CA 1
ATOM 751 C C . VAL A 1 92 ? -3.202 4.931 6.612 1.00 89.88 92 VAL A C 1
ATOM 753 O O . VAL A 1 92 ? -2.405 4.461 5.805 1.00 89.88 92 VAL A O 1
ATOM 756 N N . ASP A 1 93 ? -3.279 6.239 6.854 1.00 89.25 93 ASP A N 1
ATOM 757 C CA . ASP A 1 93 ? -2.449 7.242 6.190 1.00 89.25 93 ASP A CA 1
ATOM 758 C C . ASP A 1 93 ? -0.953 7.050 6.461 1.00 89.25 93 ASP A C 1
ATOM 760 O O . ASP A 1 93 ? -0.135 7.205 5.550 1.00 89.25 93 ASP A O 1
ATOM 764 N N . GLY A 1 94 ? -0.586 6.691 7.694 1.00 91.31 94 GLY A N 1
ATOM 765 C CA . GLY A 1 94 ? 0.794 6.367 8.053 1.00 91.31 94 GLY A CA 1
ATOM 766 C C . GLY A 1 94 ? 1.311 5.132 7.313 1.00 91.31 94 GLY A C 1
ATOM 767 O O . GLY A 1 94 ? 2.419 5.154 6.774 1.00 91.31 94 GLY A O 1
ATOM 768 N N . LEU A 1 95 ? 0.491 4.080 7.226 1.00 94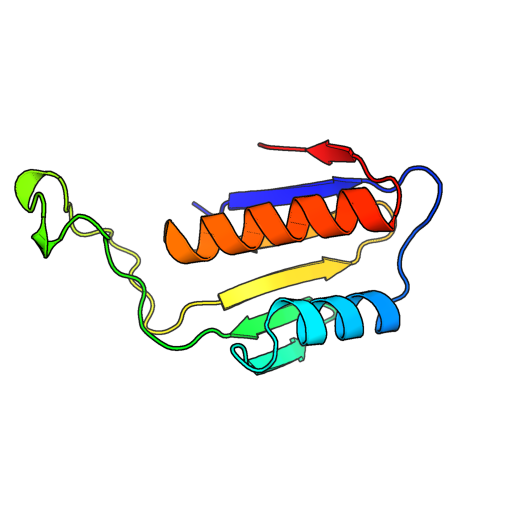.19 95 LEU A N 1
ATOM 769 C CA . LEU A 1 95 ? 0.823 2.872 6.466 1.00 94.19 95 LEU A CA 1
ATOM 770 C C . LEU A 1 95 ? 0.957 3.165 4.969 1.00 94.19 95 LEU A C 1
ATOM 772 O O . LEU A 1 95 ? 1.947 2.767 4.361 1.00 94.19 95 LEU A O 1
ATOM 776 N N . ALA A 1 96 ? 0.011 3.904 4.389 1.00 93.88 96 ALA A N 1
ATOM 777 C CA . ALA A 1 96 ? 0.031 4.288 2.981 1.00 93.88 96 ALA A CA 1
ATOM 778 C C . ALA A 1 96 ? 1.270 5.124 2.629 1.00 93.88 96 ALA A C 1
ATOM 780 O O . ALA A 1 96 ? 1.909 4.881 1.608 1.00 93.88 96 ALA A O 1
ATOM 781 N N . LYS A 1 97 ? 1.664 6.062 3.502 1.00 93.81 97 LYS A N 1
ATOM 782 C CA . LYS A 1 97 ? 2.909 6.824 3.336 1.00 93.81 97 LYS A CA 1
ATOM 783 C C . LYS A 1 97 ? 4.136 5.915 3.368 1.00 93.81 97 LYS A C 1
ATOM 785 O O . LYS A 1 97 ? 5.014 6.040 2.521 1.00 93.81 97 LYS A O 1
ATOM 790 N N . ARG A 1 98 ? 4.197 4.977 4.315 1.00 95.44 98 ARG A N 1
ATOM 791 C CA . ARG A 1 98 ? 5.333 4.055 4.390 1.00 95.44 98 ARG A CA 1
ATOM 792 C C . ARG A 1 98 ? 5.408 3.141 3.167 1.00 95.44 98 ARG A C 1
ATOM 794 O O . ARG A 1 98 ? 6.499 2.874 2.673 1.00 95.44 98 ARG A O 1
ATOM 801 N N . LEU A 1 99 ? 4.260 2.701 2.663 1.00 95.25 99 LEU A N 1
ATOM 802 C CA . LEU A 1 99 ? 4.168 1.912 1.442 1.00 95.25 99 LEU A CA 1
ATOM 803 C C . LEU A 1 99 ? 4.665 2.706 0.219 1.00 95.25 99 LEU A C 1
ATOM 805 O O . LEU A 1 99 ? 5.446 2.178 -0.568 1.00 95.25 99 LEU A O 1
ATOM 809 N N . GLN A 1 100 ? 4.299 3.989 0.107 1.00 94.88 100 GLN A N 1
ATOM 810 C CA . GLN A 1 100 ? 4.799 4.902 -0.932 1.00 94.88 100 GLN A CA 1
ATOM 811 C C . GLN A 1 100 ? 6.331 4.987 -0.925 1.00 94.88 100 GLN A C 1
ATOM 813 O O . GLN A 1 100 ? 6.974 4.827 -1.962 1.00 94.88 100 GLN A O 1
ATOM 818 N N . GLU A 1 101 ? 6.926 5.192 0.252 1.00 94.38 101 GLU A N 1
ATOM 819 C CA . GLU A 1 101 ? 8.382 5.255 0.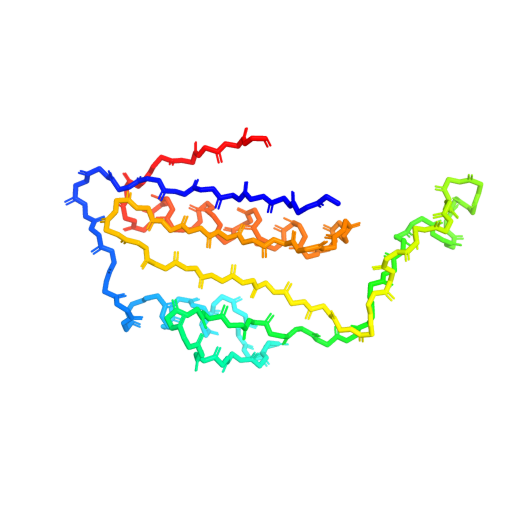420 1.00 94.38 101 GLU A CA 1
ATOM 820 C C . GLU A 1 101 ? 9.070 3.954 -0.022 1.00 94.38 101 GLU A C 1
ATOM 822 O O . GLU A 1 101 ? 10.115 4.002 -0.670 1.00 94.38 101 GLU A O 1
ATOM 827 N N . LEU A 1 102 ? 8.478 2.794 0.285 1.00 95.31 102 LEU A N 1
ATOM 828 C CA . LEU A 1 102 ? 9.016 1.492 -0.117 1.00 95.31 102 LEU A CA 1
ATOM 829 C C . LEU A 1 102 ? 8.960 1.283 -1.633 1.00 95.31 102 LEU A C 1
ATOM 831 O O . LEU A 1 102 ? 9.946 0.823 -2.208 1.00 95.31 102 LEU A O 1
ATOM 835 N N . PHE A 1 103 ? 7.862 1.661 -2.296 1.00 94.56 103 PHE A N 1
ATOM 836 C CA . PHE A 1 103 ? 7.789 1.613 -3.760 1.00 94.56 103 PHE A CA 1
ATOM 837 C C . PHE A 1 103 ? 8.816 2.545 -4.410 1.00 94.56 103 PHE A C 1
ATOM 839 O O . PHE A 1 103 ? 9.521 2.142 -5.338 1.00 94.56 103 PHE A O 1
ATOM 846 N N . ALA A 1 104 ? 8.962 3.766 -3.894 1.00 92.50 104 ALA A N 1
ATOM 847 C CA . ALA A 1 104 ? 9.971 4.697 -4.385 1.00 92.50 104 ALA A CA 1
ATOM 848 C C . ALA A 1 104 ? 11.393 4.142 -4.201 1.00 92.50 104 ALA A C 1
ATOM 850 O O . ALA A 1 104 ? 12.202 4.205 -5.127 1.00 92.50 104 ALA A O 1
ATOM 851 N N . GLN A 1 105 ? 11.688 3.530 -3.051 1.00 92.19 105 GLN A N 1
ATOM 852 C CA . GLN A 1 105 ? 12.989 2.921 -2.775 1.00 92.19 105 GLN A CA 1
ATOM 853 C C . GLN A 1 105 ? 13.271 1.705 -3.670 1.00 92.19 105 GLN A C 1
ATOM 855 O O . GLN A 1 105 ? 14.361 1.606 -4.231 1.00 92.19 105 GLN A O 1
ATOM 860 N N . GLY A 1 106 ? 12.311 0.787 -3.811 1.00 91.94 106 GLY A N 1
ATOM 861 C CA . GLY A 1 106 ? 12.491 -0.461 -4.559 1.00 91.94 106 GLY A CA 1
ATOM 862 C C . GLY A 1 106 ? 12.661 -0.255 -6.065 1.00 91.94 106 GLY A C 1
ATOM 863 O O . GLY A 1 106 ? 13.421 -0.980 -6.703 1.00 91.94 106 GLY A O 1
ATOM 864 N N . TRP A 1 107 ? 12.009 0.769 -6.625 1.00 91.38 107 TRP A N 1
ATOM 865 C CA . TRP A 1 107 ? 11.959 1.007 -8.074 1.00 91.38 107 TRP A CA 1
ATOM 866 C C . TRP A 1 107 ? 12.549 2.352 -8.509 1.00 91.38 107 TRP A C 1
ATOM 868 O O . TRP A 1 107 ? 12.355 2.788 -9.644 1.00 91.38 107 TRP A O 1
ATOM 878 N N . SER A 1 108 ? 13.332 2.998 -7.635 1.00 84.94 108 SER A N 1
ATOM 879 C CA . SER A 1 108 ? 13.938 4.318 -7.894 1.00 84.94 108 SER A CA 1
ATOM 880 C C . SER A 1 108 ? 12.909 5.370 -8.332 1.00 84.94 108 SER A C 1
ATOM 882 O O . SER A 1 108 ? 13.180 6.204 -9.202 1.00 84.94 108 SER A O 1
ATOM 884 N N . GLY A 1 109 ? 11.707 5.286 -7.765 1.00 84.31 109 GLY A N 1
ATOM 885 C CA . GLY A 1 109 ? 10.598 6.176 -8.070 1.00 84.31 109 GLY A CA 1
ATOM 886 C C . GLY A 1 109 ? 10.710 7.528 -7.366 1.00 84.31 109 GLY A C 1
ATOM 887 O O . GLY A 1 109 ? 11.524 7.718 -6.460 1.00 84.31 109 GLY A O 1
ATOM 888 N N . VAL A 1 110 ? 9.879 8.483 -7.783 1.00 86.38 110 VAL A N 1
ATOM 889 C CA . VAL A 1 110 ? 9.748 9.799 -7.137 1.00 86.38 110 VAL A CA 1
ATOM 890 C C . VAL A 1 110 ? 8.387 9.891 -6.479 1.00 86.38 110 VAL A C 1
ATOM 892 O O . VAL A 1 110 ? 7.374 9.751 -7.160 1.00 86.38 110 VAL A O 1
ATOM 895 N N . CYS A 1 111 ? 8.369 10.150 -5.173 1.00 85.12 111 CYS A N 1
ATOM 896 C CA . CYS A 1 111 ? 7.131 10.429 -4.461 1.00 85.12 111 CYS A CA 1
ATOM 897 C C . CYS A 1 111 ? 6.595 11.804 -4.866 1.00 85.12 111 CYS A C 1
ATOM 899 O O . CYS A 1 111 ? 7.315 12.797 -4.751 1.00 85.12 111 CYS A O 1
ATOM 901 N N . ASP A 1 112 ? 5.327 11.862 -5.249 1.00 79.38 112 ASP A N 1
ATOM 902 C CA . ASP A 1 112 ? 4.557 13.100 -5.269 1.00 79.38 112 ASP A CA 1
ATOM 903 C C . ASP A 1 112 ? 3.592 13.086 -4.077 1.00 79.38 112 ASP A C 1
ATOM 905 O O . ASP A 1 112 ? 2.929 12.082 -3.792 1.00 79.38 112 ASP A O 1
ATOM 909 N N . SER A 1 113 ? 3.623 14.162 -3.299 1.00 61.78 113 SER A N 1
ATOM 910 C CA . SER A 1 113 ? 2.823 14.329 -2.085 1.00 61.78 113 SER A CA 1
ATOM 911 C C . SER A 1 113 ? 1.918 15.533 -2.312 1.00 61.78 113 SER A C 1
ATOM 913 O O . SER A 1 113 ? 2.340 16.661 -2.056 1.00 61.78 113 SER A O 1
ATOM 915 N N . GLY A 1 114 ? 0.724 15.286 -2.856 1.00 53.06 114 GLY A N 1
ATOM 916 C CA . GLY A 1 114 ? -0.342 16.289 -2.949 1.00 53.06 114 GLY A CA 1
ATOM 917 C C . GLY A 1 114 ? -0.941 16.648 -1.594 1.00 53.06 114 GLY A C 1
ATOM 918 O O . GLY A 1 114 ? -0.832 15.830 -0.648 1.00 53.06 114 GLY A O 1
#

pLDDT: mean 86.77, std 11.64, range [49.62, 98.0]

Radius of gyration: 14.86 Å; chains: 1; bounding box: 33×29×42 Å

Sequence (114 aa):
MALDRLVYWRNCRPTADAVQLLLEDFFNGAATITLRNDRWFCALPGTTQNPFRRAVPDLAKPQACYREQRYIEVILDQDSIDIITRDQDPFVDGLAKRLQELFAQGWSGVCDSG

Secondary structure (DSSP, 8-state):
--EEEEEE-SS-PPPHHHHHHHHHHHHTTSSEEEEETTEEEEEESS----GGGTT-GGG----TT--SSEEEEEEE-SSEEEEEE-S--HHHHHHHHHHHHHHHHHHT-EEEE-